Protein AF-A0AAF0GDF3-F1 (afdb_monomer_lite)

Organism: Aeromonas caviae (NCBI:txid648)

Sequence (93 aa):
MKFLTVAVLATTLSGCSVYMATQQPDKKDLSLLQMGTPRSTLLGELGYPQAQTEHDGKKWDIWRFKQGYSGGAKVGRAAGHAAMDVMTLGVQI

Foldseek 3Di:
DVVVVVVVVLQVVLVPQLVVLQPWDAAFDPVLVDPPRDPVVVCVGQNAAPDWDADPNDIDGHGDDDGTYHNVRSVVSSVVSNVVCVVVVSHGD

pLDDT: mean 78.76, std 11.11, range [45.66, 89.81]

Structure (mmCIF, N/CA/C/O backbone):
data_AF-A0AAF0GDF3-F1
#
_entry.id   AF-A0AAF0GDF3-F1
#
loop_
_atom_site.group_PDB
_atom_site.id
_atom_site.type_symbol
_atom_site.label_atom_id
_atom_site.label_alt_id
_atom_site.label_comp_id
_atom_site.label_asym_id
_atom_site.label_entity_id
_atom_site.label_seq_id
_atom_site.pdbx_PDB_ins_code
_atom_site.Cartn_x
_atom_site.Cartn_y
_atom_site.Cartn_z
_atom_site.occupancy
_atom_site.B_iso_or_equiv
_atom_site.auth_seq_id
_atom_site.auth_comp_id
_atom_site.auth_asym_id
_atom_site.auth_atom_id
_atom_site.pdbx_PDB_model_num
ATOM 1 N N . MET A 1 1 ? 35.605 12.715 -19.247 1.00 50.72 1 MET A N 1
ATOM 2 C CA . MET A 1 1 ? 35.258 12.541 -17.814 1.00 50.72 1 MET A CA 1
ATOM 3 C C . MET A 1 1 ? 33.935 13.210 -17.440 1.00 50.72 1 MET A C 1
ATOM 5 O O . MET A 1 1 ? 33.085 12.499 -16.941 1.00 50.72 1 MET A O 1
ATOM 9 N N . LYS A 1 2 ? 33.694 14.495 -17.754 1.00 53.78 2 LYS A N 1
ATOM 10 C CA . LYS A 1 2 ? 32.420 15.198 -17.452 1.00 53.78 2 LYS A CA 1
ATOM 11 C C . LYS A 1 2 ? 31.144 14.559 -18.045 1.00 53.78 2 LYS A C 1
ATOM 13 O O . LYS A 1 2 ? 30.128 14.520 -17.369 1.00 53.78 2 LYS A O 1
ATOM 18 N N . PHE A 1 3 ? 31.201 14.012 -19.263 1.00 57.16 3 PHE A N 1
ATOM 19 C CA . PHE A 1 3 ? 30.043 13.360 -19.902 1.00 57.16 3 PHE A CA 1
ATOM 20 C C . PHE A 1 3 ? 29.664 12.005 -19.278 1.00 57.16 3 PHE A C 1
ATOM 22 O O . PHE A 1 3 ? 28.490 11.652 -19.244 1.00 57.16 3 PHE A O 1
ATOM 29 N N . LEU A 1 4 ? 30.639 11.272 -18.726 1.00 59.09 4 LEU A N 1
ATOM 30 C CA . LEU A 1 4 ? 30.395 9.982 -18.073 1.00 59.09 4 LEU A CA 1
ATOM 31 C C . LEU A 1 4 ? 29.664 10.173 -16.733 1.00 59.09 4 LEU A C 1
ATOM 33 O O . LEU A 1 4 ? 28.789 9.391 -16.383 1.00 59.09 4 LEU A O 1
ATOM 37 N N . THR A 1 5 ? 29.977 11.253 -16.011 1.00 60.34 5 THR A N 1
ATOM 38 C CA . THR A 1 5 ? 29.331 11.599 -14.737 1.00 60.34 5 THR A CA 1
ATOM 39 C C . THR A 1 5 ? 27.858 11.980 -14.914 1.00 60.34 5 THR A C 1
ATOM 41 O O . THR A 1 5 ? 27.033 11.624 -14.079 1.00 60.34 5 THR A O 1
ATOM 44 N N . VAL A 1 6 ? 27.511 12.656 -16.018 1.00 60.78 6 VAL A N 1
ATOM 45 C CA . VAL A 1 6 ? 26.120 13.021 -16.353 1.00 60.78 6 VAL A CA 1
ATOM 46 C C . VAL A 1 6 ? 25.297 11.786 -16.734 1.00 60.78 6 VAL A C 1
ATOM 48 O O . VAL A 1 6 ? 24.160 11.651 -16.288 1.00 60.78 6 VAL A O 1
ATOM 51 N N . ALA A 1 7 ? 25.881 10.851 -17.490 1.00 60.38 7 ALA A N 1
ATOM 52 C CA . ALA A 1 7 ? 25.208 9.611 -17.879 1.00 60.38 7 ALA A CA 1
ATOM 53 C C . ALA A 1 7 ? 24.904 8.699 -16.675 1.00 60.38 7 ALA A C 1
ATOM 55 O O . ALA A 1 7 ? 23.805 8.158 -16.569 1.00 60.38 7 ALA A O 1
ATOM 56 N N . VAL A 1 8 ? 25.836 8.576 -15.723 1.00 61.84 8 VAL A N 1
ATOM 57 C CA . VAL A 1 8 ? 25.619 7.783 -14.498 1.00 61.84 8 VAL A CA 1
ATOM 58 C C . VAL A 1 8 ? 24.516 8.397 -13.626 1.00 61.84 8 VAL A C 1
ATOM 60 O O . VAL A 1 8 ? 23.646 7.673 -13.143 1.00 61.84 8 VAL A O 1
ATOM 63 N N . LEU A 1 9 ? 24.474 9.727 -13.492 1.00 59.78 9 LEU A N 1
ATOM 64 C CA . LEU A 1 9 ? 23.438 10.412 -12.713 1.00 59.78 9 LEU A CA 1
ATOM 65 C C . LEU A 1 9 ? 22.032 10.241 -13.325 1.00 59.78 9 LEU A C 1
ATOM 67 O O . LEU A 1 9 ? 21.069 10.017 -12.592 1.00 59.78 9 LEU A O 1
ATOM 71 N N . ALA A 1 10 ? 21.917 10.249 -14.658 1.00 59.00 10 ALA A N 1
ATOM 72 C CA . ALA A 1 10 ? 20.652 10.008 -15.360 1.00 59.00 10 ALA A CA 1
ATOM 73 C C . ALA A 1 10 ? 20.102 8.587 -15.116 1.00 59.00 10 ALA A C 1
ATOM 75 O O . ALA A 1 10 ? 18.913 8.415 -14.849 1.00 59.00 10 ALA A O 1
ATOM 76 N N . THR A 1 11 ? 20.967 7.565 -15.093 1.00 62.03 11 THR A N 1
ATOM 77 C CA . THR A 1 11 ? 20.531 6.179 -14.827 1.00 62.03 11 THR A CA 1
ATOM 78 C C . THR A 1 11 ? 20.045 5.960 -13.392 1.00 62.03 11 THR A C 1
ATOM 80 O O . THR A 1 11 ? 19.117 5.187 -13.172 1.00 62.03 11 THR A O 1
ATOM 83 N N . THR A 1 12 ? 20.587 6.675 -12.402 1.00 62.06 12 THR A N 1
ATOM 84 C CA . THR A 1 12 ? 20.109 6.550 -11.011 1.00 62.06 12 THR A CA 1
ATOM 85 C C . THR A 1 12 ? 18.717 7.138 -10.790 1.00 62.06 12 THR A C 1
ATOM 87 O O . THR A 1 12 ? 18.000 6.688 -9.900 1.00 62.06 12 THR A O 1
ATOM 90 N N . LEU A 1 13 ? 18.304 8.097 -11.624 1.00 57.91 13 LEU A N 1
ATOM 91 C CA . LEU A 1 13 ? 16.956 8.657 -11.585 1.00 57.91 13 LEU A CA 1
ATOM 92 C C . LEU A 1 13 ? 15.951 7.673 -12.209 1.00 57.91 13 LEU A C 1
ATOM 94 O O . LEU A 1 13 ? 14.917 7.415 -11.591 1.00 57.91 13 LEU A O 1
ATOM 98 N N . SER A 1 14 ? 16.307 7.014 -13.329 1.00 64.31 14 SER A N 1
ATOM 99 C CA . SER A 1 14 ? 15.461 6.020 -14.032 1.00 64.31 14 SER A CA 1
ATOM 100 C C . SER A 1 14 ? 14.863 4.939 -13.105 1.00 64.31 14 SER A C 1
ATOM 102 O O . SER A 1 14 ? 13.668 4.649 -13.135 1.00 64.31 14 SER A O 1
ATOM 104 N N . GLY A 1 15 ? 15.650 4.427 -12.154 1.00 64.44 15 GLY A N 1
ATOM 105 C CA . GLY A 1 15 ? 15.190 3.416 -11.195 1.00 64.44 15 GLY A CA 1
ATOM 106 C C . GLY A 1 15 ? 14.234 3.928 -10.108 1.00 64.44 15 GLY A C 1
ATOM 107 O O . GLY A 1 15 ? 13.475 3.137 -9.547 1.00 64.44 15 GLY A O 1
ATOM 108 N N . CYS A 1 16 ? 14.228 5.228 -9.801 1.00 72.50 16 CYS A N 1
ATOM 109 C CA . CYS A 1 16 ? 13.462 5.774 -8.677 1.00 72.50 16 CYS A CA 1
ATOM 110 C C . CYS A 1 16 ? 11.949 5.780 -8.924 1.00 72.50 16 CYS A C 1
ATOM 112 O O . CYS A 1 16 ? 11.200 5.424 -8.017 1.00 72.50 16 CYS A O 1
ATOM 114 N N . SER A 1 17 ? 11.471 6.140 -10.120 1.00 72.31 17 SER A N 1
ATOM 115 C CA . SER A 1 17 ? 10.026 6.173 -10.416 1.00 72.31 17 SER A CA 1
ATOM 116 C C . SER A 1 17 ? 9.421 4.766 -10.460 1.00 72.31 17 SER A C 1
ATOM 118 O O . SER A 1 17 ? 8.374 4.518 -9.858 1.00 72.31 17 SER A O 1
ATOM 120 N N . VAL A 1 18 ? 10.132 3.813 -11.070 1.00 73.88 18 VAL A N 1
ATOM 121 C CA . VAL A 1 18 ? 9.767 2.390 -11.108 1.00 73.88 18 VAL A CA 1
ATOM 122 C C . VAL A 1 18 ? 9.719 1.813 -9.692 1.00 73.88 18 VAL A C 1
ATOM 124 O O . VAL A 1 18 ? 8.747 1.156 -9.317 1.00 73.88 18 VAL A O 1
ATOM 127 N N . TYR A 1 19 ? 10.727 2.110 -8.870 1.00 79.94 19 TYR A N 1
ATOM 128 C CA . TYR A 1 19 ? 10.780 1.686 -7.471 1.00 79.94 19 TYR A CA 1
ATOM 129 C C . TYR A 1 19 ? 9.666 2.313 -6.617 1.00 79.94 19 TYR A C 1
ATOM 131 O O . TYR A 1 19 ? 9.039 1.632 -5.807 1.00 79.94 19 TYR A O 1
ATOM 139 N N . MET A 1 20 ? 9.351 3.593 -6.818 1.00 82.06 20 MET A N 1
ATOM 140 C CA . MET A 1 20 ? 8.230 4.246 -6.133 1.00 82.06 20 MET A CA 1
ATOM 141 C C . MET A 1 20 ? 6.879 3.654 -6.556 1.00 82.06 20 MET A C 1
ATOM 143 O O . MET A 1 20 ? 5.994 3.497 -5.715 1.00 82.06 20 MET A O 1
ATOM 147 N N . ALA A 1 21 ? 6.713 3.281 -7.830 1.00 78.69 21 ALA A N 1
ATOM 148 C CA . ALA A 1 21 ? 5.481 2.679 -8.336 1.00 78.69 21 ALA A CA 1
ATOM 149 C C . ALA A 1 21 ? 5.202 1.293 -7.730 1.00 78.69 21 ALA A C 1
ATOM 151 O O . ALA A 1 21 ? 4.042 0.957 -7.464 1.00 78.69 21 ALA A O 1
ATOM 152 N N . THR A 1 22 ? 6.245 0.497 -7.473 1.00 79.06 22 THR A N 1
ATOM 153 C CA . THR A 1 22 ? 6.116 -0.829 -6.845 1.00 79.06 22 THR A CA 1
ATOM 154 C C . THR A 1 22 ? 5.916 -0.743 -5.332 1.00 79.06 22 THR A C 1
ATOM 156 O O . THR A 1 22 ? 5.122 -1.509 -4.785 1.00 79.06 22 THR A O 1
ATOM 159 N N . GLN A 1 23 ? 6.548 0.226 -4.665 1.00 81.88 23 GLN A N 1
ATOM 160 C CA . GLN A 1 23 ? 6.425 0.450 -3.218 1.00 81.88 23 GLN A CA 1
ATOM 161 C C . GLN A 1 23 ? 5.145 1.170 -2.775 1.00 81.88 23 GLN A C 1
ATOM 163 O O . GLN A 1 23 ? 4.942 1.401 -1.582 1.00 81.88 23 GLN A O 1
ATOM 168 N N . GLN A 1 24 ? 4.258 1.539 -3.700 1.00 81.75 24 GLN A N 1
ATOM 169 C CA . GLN A 1 24 ? 2.986 2.147 -3.320 1.00 81.75 24 GLN A CA 1
ATOM 170 C C . GLN A 1 24 ? 2.180 1.227 -2.388 1.00 81.75 24 GLN A C 1
ATOM 172 O O . GLN A 1 24 ? 2.268 0.007 -2.507 1.00 81.75 24 GLN A O 1
ATOM 177 N N . PRO A 1 25 ? 1.357 1.778 -1.478 1.00 83.38 25 PRO A N 1
ATOM 178 C CA . PRO A 1 25 ? 0.496 0.968 -0.624 1.00 83.38 25 PRO A CA 1
ATOM 179 C C . PRO A 1 25 ? -0.396 0.037 -1.451 1.00 83.38 25 PRO A C 1
ATOM 181 O O . PRO A 1 25 ? -0.782 0.372 -2.578 1.00 83.38 25 PRO A O 1
ATOM 184 N N . ASP A 1 26 ? -0.721 -1.133 -0.907 1.00 83.88 26 ASP A N 1
ATOM 185 C CA . ASP A 1 26 ? -1.696 -2.040 -1.512 1.00 83.88 26 ASP A CA 1
ATOM 186 C C . ASP A 1 26 ? -3.122 -1.512 -1.374 1.00 83.88 26 ASP A C 1
ATOM 188 O O . ASP A 1 26 ? -3.481 -0.837 -0.403 1.00 83.88 26 ASP A O 1
ATOM 192 N N . LYS A 1 27 ? -3.944 -1.811 -2.379 1.00 86.50 2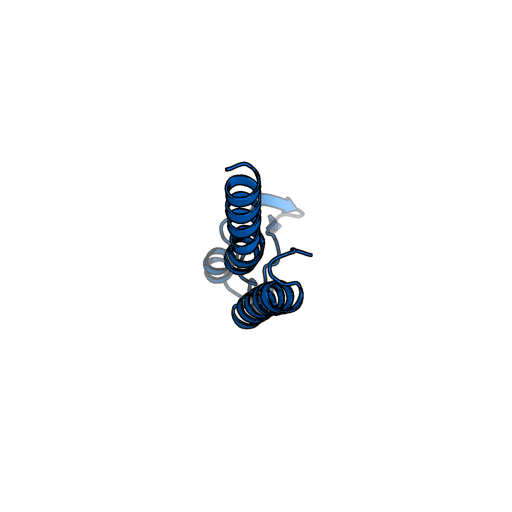7 LYS A N 1
ATOM 193 C CA . LYS A 1 27 ? -5.375 -1.512 -2.350 1.00 86.50 27 LYS A CA 1
ATOM 194 C C . LYS A 1 27 ? -6.039 -2.340 -1.251 1.00 86.50 27 LYS A C 1
ATOM 196 O O . LYS A 1 27 ? -5.981 -3.565 -1.296 1.00 86.50 27 LYS A O 1
ATOM 201 N N . LYS A 1 28 ? -6.692 -1.668 -0.302 1.00 87.25 28 LYS A N 1
ATOM 202 C CA . LYS A 1 28 ? -7.472 -2.320 0.755 1.00 87.25 28 LYS A CA 1
ATOM 203 C C . LYS A 1 28 ? -8.841 -2.743 0.233 1.00 87.25 28 LYS A C 1
ATOM 205 O O . LYS A 1 28 ? -9.423 -2.052 -0.615 1.00 87.25 28 LYS A O 1
ATOM 210 N N . ASP A 1 29 ? -9.348 -3.858 0.752 1.00 84.94 29 ASP A N 1
ATOM 211 C CA . ASP A 1 29 ? -10.679 -4.351 0.415 1.00 84.94 29 ASP A CA 1
ATOM 212 C C . ASP A 1 29 ? -11.757 -3.626 1.233 1.00 84.94 29 ASP A C 1
ATOM 214 O O . ASP A 1 29 ? -11.947 -3.860 2.425 1.00 84.94 29 ASP A O 1
ATOM 218 N N . LEU A 1 30 ? -12.466 -2.710 0.571 1.00 86.31 30 LEU A N 1
ATOM 219 C CA . LEU A 1 30 ? -13.558 -1.943 1.172 1.00 86.31 30 LEU A CA 1
ATOM 220 C C . LEU A 1 30 ? -14.885 -2.702 1.160 1.00 86.31 30 LEU A C 1
ATOM 222 O O . LEU A 1 30 ? -15.820 -2.275 1.833 1.00 86.31 30 LEU A O 1
ATOM 226 N N . SER A 1 31 ? -14.984 -3.814 0.423 1.00 85.62 31 SER A N 1
ATOM 227 C CA . SER A 1 31 ? -16.203 -4.627 0.397 1.00 85.62 31 SER A CA 1
ATOM 228 C C . SER A 1 31 ? -16.502 -5.247 1.762 1.00 85.62 31 SER A C 1
ATOM 230 O O . SER A 1 31 ? -17.637 -5.601 2.047 1.00 85.62 31 SER A O 1
ATOM 232 N N . LEU A 1 32 ? -15.515 -5.304 2.652 1.00 86.44 32 LEU A N 1
ATOM 233 C CA . LEU A 1 32 ? -15.678 -5.796 4.013 1.00 86.44 32 LEU A CA 1
ATOM 234 C C . LEU A 1 32 ? -16.421 -4.810 4.920 1.00 86.44 32 LEU A C 1
ATOM 236 O O . LEU A 1 32 ? -16.941 -5.220 5.954 1.00 86.44 32 LEU A O 1
ATOM 240 N N . LEU A 1 33 ? -16.537 -3.533 4.538 1.00 85.88 33 LEU A N 1
ATOM 241 C CA . LEU A 1 33 ? -17.308 -2.514 5.260 1.00 85.88 33 LEU A CA 1
ATOM 242 C C . LEU A 1 33 ? -18.817 -2.661 4.995 1.00 85.88 33 LEU A C 1
ATOM 244 O O . LEU A 1 33 ? -19.484 -1.739 4.532 1.00 85.88 33 LEU A O 1
ATOM 248 N N . GLN A 1 34 ? -19.352 -3.844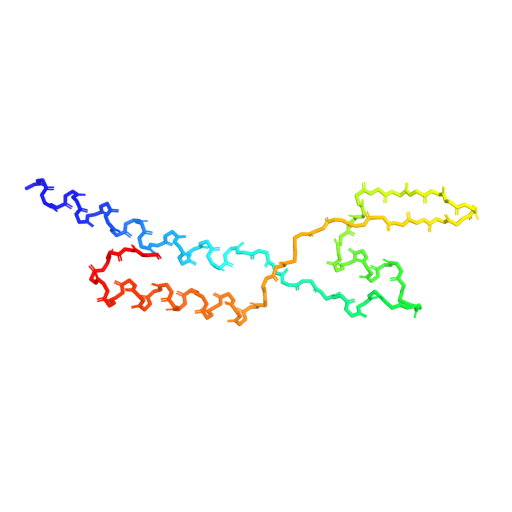 5.281 1.00 87.50 34 GLN A N 1
ATOM 249 C CA . GLN A 1 34 ? -20.766 -4.182 5.170 1.00 87.50 34 GLN A CA 1
ATOM 250 C C . GLN A 1 34 ? -21.343 -4.545 6.539 1.00 87.50 34 GLN A C 1
ATOM 252 O O . GLN A 1 34 ? -20.634 -4.970 7.456 1.00 87.50 34 GLN A O 1
ATOM 257 N N . MET A 1 35 ? -22.657 -4.370 6.681 1.00 84.00 35 MET A N 1
ATOM 258 C CA . MET A 1 35 ? -23.363 -4.767 7.896 1.00 84.00 35 MET A CA 1
ATOM 259 C C . MET A 1 35 ? -23.210 -6.277 8.115 1.00 84.00 35 MET A C 1
ATOM 261 O O . MET A 1 35 ? -23.496 -7.067 7.221 1.00 84.00 35 MET A O 1
ATOM 265 N N . GLY A 1 36 ? -22.764 -6.667 9.310 1.00 86.94 36 GLY A N 1
ATOM 266 C CA . GLY A 1 36 ? -22.550 -8.069 9.682 1.00 86.94 36 GLY A CA 1
ATOM 267 C C . GLY A 1 36 ? -21.098 -8.548 9.601 1.00 86.94 36 GLY A C 1
ATOM 268 O O . GLY A 1 36 ? -20.796 -9.600 10.161 1.00 86.94 36 GLY A O 1
ATOM 269 N N . THR A 1 37 ? -20.179 -7.787 8.996 1.00 88.62 37 THR A N 1
ATOM 270 C CA . THR A 1 37 ? -18.755 -8.152 9.014 1.00 88.62 37 THR A CA 1
ATOM 271 C C . THR A 1 37 ? -18.200 -8.062 10.440 1.00 88.62 37 THR A C 1
ATOM 273 O O . THR A 1 37 ? -18.324 -7.014 11.085 1.00 88.62 37 THR A O 1
ATOM 276 N N . PRO A 1 38 ? -17.562 -9.125 10.962 1.00 89.25 38 PRO A N 1
ATOM 277 C CA . PRO A 1 38 ? -16.993 -9.094 12.297 1.00 89.25 38 PRO A CA 1
ATOM 278 C C . PRO A 1 38 ? -15.805 -8.129 12.367 1.00 89.25 38 PRO A C 1
ATOM 280 O O . PRO A 1 38 ? -14.971 -8.042 11.463 1.00 89.25 38 PRO A O 1
ATOM 283 N N . ARG A 1 39 ? -15.693 -7.431 13.501 1.00 87.50 39 ARG A N 1
ATOM 284 C CA . ARG A 1 39 ? -14.633 -6.447 13.770 1.00 87.50 39 ARG A CA 1
ATOM 285 C C . ARG A 1 39 ? -13.222 -7.017 13.581 1.00 87.50 39 ARG A C 1
ATOM 287 O O . ARG A 1 39 ? -12.344 -6.305 13.111 1.00 87.50 39 ARG A O 1
ATOM 294 N N . SER A 1 40 ? -12.999 -8.287 13.919 1.00 89.31 40 SER A N 1
ATOM 295 C CA . SER A 1 40 ? -11.708 -8.966 13.740 1.00 89.31 40 SER A CA 1
ATOM 296 C C . SER A 1 40 ? -11.256 -9.005 12.278 1.00 89.31 40 SER A C 1
ATOM 298 O O . SER A 1 40 ? -10.081 -8.774 12.005 1.00 89.31 40 SER A O 1
ATOM 300 N N . THR A 1 41 ? -12.176 -9.225 11.336 1.00 88.25 41 THR A N 1
ATOM 301 C CA . THR A 1 41 ? -11.882 -9.209 9.896 1.00 88.25 41 THR A CA 1
ATOM 302 C C . THR A 1 41 ? -11.514 -7.804 9.423 1.00 88.25 41 THR A C 1
ATOM 304 O O . THR A 1 41 ? -10.539 -7.637 8.696 1.00 88.25 41 THR A O 1
ATOM 307 N N . LEU A 1 42 ? -12.226 -6.778 9.902 1.00 88.88 42 LEU A N 1
ATOM 308 C CA . LEU A 1 42 ? -11.891 -5.381 9.599 1.00 88.88 42 LEU A CA 1
ATOM 309 C C . LEU A 1 42 ? -10.516 -4.984 10.145 1.00 88.88 42 LEU A C 1
ATOM 311 O O . LEU A 1 42 ? -9.769 -4.291 9.462 1.00 88.88 42 LEU A O 1
ATOM 315 N N . LEU A 1 43 ? -10.155 -5.450 11.344 1.00 89.38 43 LEU A N 1
ATOM 316 C CA . LEU A 1 43 ? -8.830 -5.221 11.926 1.00 89.38 43 LEU A CA 1
ATOM 317 C C . LEU A 1 43 ? -7.717 -5.933 11.149 1.00 89.38 43 LEU A C 1
ATOM 319 O O . LEU A 1 43 ? -6.629 -5.379 11.024 1.00 89.38 43 LEU A O 1
ATOM 323 N N . GLY A 1 44 ? -7.980 -7.131 10.618 1.00 87.56 44 GLY A N 1
ATOM 324 C CA . GLY A 1 44 ? -7.023 -7.854 9.778 1.00 87.56 44 GLY A CA 1
ATOM 325 C C . GLY A 1 44 ? -6.690 -7.097 8.493 1.00 87.56 44 GLY A C 1
ATOM 326 O O . GLY A 1 44 ? -5.525 -6.993 8.115 1.00 87.56 44 GLY A O 1
ATOM 327 N N . GLU A 1 45 ? -7.700 -6.503 7.861 1.00 87.50 45 GLU A N 1
ATOM 328 C CA . GLU A 1 45 ? -7.537 -5.856 6.559 1.00 87.50 45 GLU A CA 1
ATOM 329 C C . GLU A 1 45 ? -7.159 -4.379 6.658 1.00 87.50 45 GLU A C 1
ATOM 331 O O . GLU A 1 45 ? -6.237 -3.917 5.981 1.00 87.50 45 GLU A O 1
ATOM 336 N N . LEU A 1 46 ? -7.821 -3.616 7.527 1.00 87.50 46 LEU A N 1
ATOM 337 C CA . LEU A 1 46 ? -7.606 -2.173 7.675 1.00 87.50 46 LEU A CA 1
ATOM 338 C C . LEU A 1 46 ? -6.585 -1.824 8.764 1.00 87.50 46 LEU A C 1
ATOM 340 O O . LEU A 1 46 ? -6.083 -0.700 8.784 1.00 87.50 46 LEU A O 1
ATOM 344 N N . GLY A 1 47 ? -6.246 -2.772 9.638 1.00 86.44 47 GLY A N 1
ATOM 345 C CA . GLY A 1 47 ? -5.415 -2.532 10.812 1.00 86.44 47 GLY A CA 1
ATOM 346 C C . GLY A 1 47 ? -6.193 -1.917 11.976 1.00 86.44 47 GLY A C 1
ATOM 347 O O . GLY A 1 47 ? -7.427 -1.843 11.983 1.00 86.44 47 GLY A O 1
ATOM 348 N N . TYR A 1 48 ? -5.452 -1.465 12.988 1.00 88.00 48 TYR A N 1
ATOM 349 C CA . TYR A 1 48 ? -6.043 -0.815 14.154 1.00 88.00 48 TYR A CA 1
ATOM 350 C C . TYR A 1 48 ? -6.672 0.540 13.786 1.00 88.00 48 TYR A C 1
ATOM 352 O O . TYR A 1 48 ? -6.079 1.303 13.017 1.00 88.00 48 TYR A O 1
ATOM 360 N N . PRO A 1 49 ? -7.863 0.859 14.328 1.00 89.50 49 PRO A N 1
ATOM 361 C CA . PRO A 1 49 ? -8.504 2.145 14.097 1.00 89.50 49 PRO A CA 1
ATOM 362 C C . PRO A 1 49 ? -7.657 3.275 14.684 1.00 89.50 49 PRO A C 1
ATOM 364 O O . PRO A 1 49 ? -7.010 3.117 15.718 1.00 89.50 49 PRO A O 1
ATOM 367 N N . GLN A 1 50 ? -7.693 4.434 14.030 1.00 89.81 50 GLN A N 1
ATOM 368 C CA . GLN A 1 50 ? -6.992 5.629 14.491 1.00 89.81 50 GLN A CA 1
ATOM 369 C C . GLN A 1 50 ? -7.637 6.192 15.763 1.00 89.81 50 GLN A C 1
ATOM 371 O O . GLN A 1 50 ? -6.944 6.720 16.628 1.00 89.81 50 GLN A O 1
ATOM 376 N N . ALA A 1 51 ? -8.961 6.103 15.866 1.00 87.50 51 ALA A N 1
ATOM 377 C CA . ALA A 1 51 ? -9.700 6.541 17.038 1.00 87.50 51 ALA A CA 1
ATOM 378 C C . ALA A 1 51 ? -10.895 5.625 17.284 1.00 87.50 51 ALA A C 1
ATOM 380 O O . ALA A 1 51 ? -11.479 5.078 16.349 1.00 87.50 51 ALA A O 1
ATOM 381 N N . GLN A 1 52 ? -11.261 5.486 18.552 1.00 87.81 52 GLN A N 1
ATOM 382 C CA . GLN A 1 52 ? -12.507 4.864 18.971 1.00 87.81 52 GLN A CA 1
ATOM 383 C C . GLN A 1 52 ? -13.317 5.935 19.679 1.00 87.81 52 GLN A C 1
ATOM 385 O O . GLN A 1 52 ? -12.807 6.595 20.585 1.00 87.81 52 GLN A O 1
ATOM 390 N N . THR A 1 53 ? -14.546 6.147 19.239 1.00 87.94 53 THR A N 1
ATOM 391 C CA . THR A 1 53 ? -15.452 7.130 19.826 1.00 87.94 53 THR A CA 1
ATOM 392 C C . THR A 1 53 ? -16.725 6.438 20.272 1.00 87.94 53 THR A C 1
ATOM 394 O O . THR A 1 53 ? -17.120 5.408 19.730 1.00 87.94 53 THR A O 1
ATOM 397 N N . GLU A 1 54 ? -17.370 6.982 21.293 1.00 89.19 54 GLU A N 1
ATOM 398 C CA . GLU A 1 54 ? -18.676 6.514 21.735 1.00 89.19 54 GLU A CA 1
ATOM 399 C C . GLU A 1 54 ? -19.684 7.629 21.481 1.00 89.19 54 GLU A C 1
ATOM 401 O O . GLU A 1 54 ? -19.482 8.764 21.910 1.00 89.19 54 GLU A O 1
ATOM 406 N N . HIS A 1 55 ? -20.732 7.322 20.723 1.00 84.12 55 HIS A N 1
ATOM 407 C CA . HIS A 1 55 ? -21.802 8.257 20.396 1.00 84.12 55 HIS A CA 1
ATOM 408 C C . HIS A 1 55 ? -23.136 7.542 20.586 1.00 84.12 55 HIS A C 1
ATOM 410 O O . HIS A 1 55 ? -23.328 6.449 20.048 1.00 84.12 55 HIS A O 1
ATOM 416 N N . ASP A 1 56 ? -24.044 8.135 21.362 1.00 81.19 56 ASP A N 1
ATOM 417 C CA . ASP A 1 56 ? -25.351 7.556 21.716 1.00 81.19 56 ASP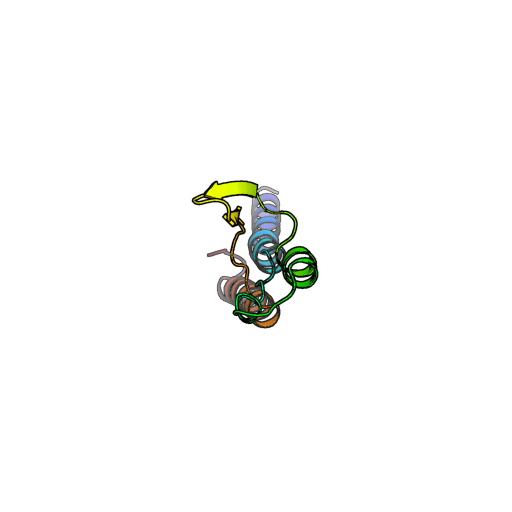 A CA 1
ATOM 418 C C . ASP A 1 56 ? -25.273 6.125 22.284 1.00 81.19 56 ASP A C 1
ATOM 420 O O . ASP A 1 56 ? -26.050 5.243 21.913 1.00 81.19 56 ASP A O 1
ATOM 424 N N . GLY A 1 57 ? -24.280 5.859 23.141 1.00 86.00 57 GLY A N 1
ATOM 425 C CA . GLY A 1 57 ? -24.050 4.535 23.739 1.00 86.00 57 GLY A CA 1
ATOM 426 C C . GLY A 1 57 ? -23.598 3.457 22.745 1.00 86.00 57 GLY A C 1
ATOM 427 O O . GLY A 1 57 ? -23.517 2.278 23.093 1.00 86.00 57 GLY A O 1
ATOM 428 N N . LYS A 1 58 ? -23.304 3.834 21.494 1.00 84.88 58 LYS A N 1
ATOM 429 C CA . LYS A 1 58 ? -22.735 2.955 20.470 1.00 84.88 58 LYS A CA 1
ATOM 430 C C . LYS A 1 58 ? -21.258 3.267 20.294 1.00 84.88 58 LYS A C 1
ATOM 432 O O . LYS A 1 58 ? -20.860 4.426 20.192 1.00 84.88 58 LYS A O 1
ATOM 437 N N . LYS A 1 59 ? -20.448 2.214 20.220 1.00 87.56 59 LYS A N 1
ATOM 438 C CA . LYS A 1 59 ? -19.012 2.316 19.947 1.00 87.56 59 LYS A CA 1
ATOM 439 C C . LYS A 1 59 ? -18.777 2.415 18.444 1.00 87.56 59 LYS A C 1
ATOM 441 O O . LYS A 1 59 ? -19.259 1.575 17.686 1.00 87.56 59 LYS A O 1
ATOM 446 N N . TRP A 1 60 ? -18.008 3.413 18.045 1.00 87.62 60 TRP A N 1
ATOM 447 C CA . TRP A 1 60 ? -17.594 3.686 16.679 1.00 87.62 60 TRP A CA 1
ATOM 448 C C . TRP A 1 60 ? -16.080 3.572 16.579 1.00 87.62 60 TRP A C 1
ATOM 450 O O . TRP A 1 60 ? -15.341 4.113 17.398 1.00 87.62 60 TRP A O 1
ATOM 460 N N . ASP A 1 61 ? -15.622 2.892 15.540 1.00 88.56 61 ASP A N 1
ATOM 461 C CA . ASP A 1 61 ? -14.212 2.818 15.191 1.00 88.56 61 ASP A CA 1
ATOM 462 C C . ASP A 1 61 ? -13.970 3.690 13.954 1.00 88.56 61 ASP A C 1
ATOM 464 O O . ASP A 1 61 ? -14.661 3.567 12.941 1.00 88.56 61 ASP A O 1
ATOM 468 N N . ILE A 1 62 ? -12.979 4.57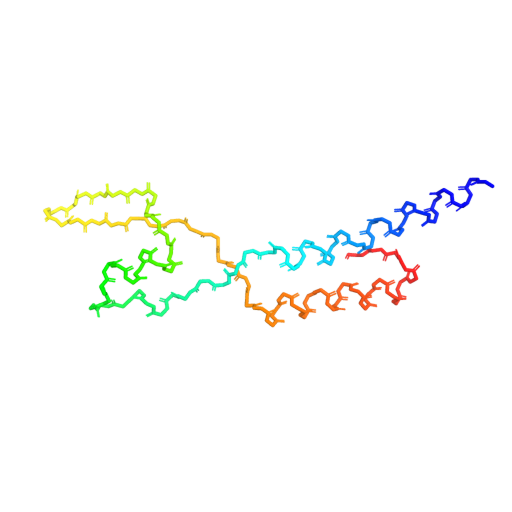4 14.028 1.00 89.19 62 ILE A N 1
ATOM 469 C CA . ILE A 1 62 ? -12.598 5.479 12.945 1.00 89.19 62 ILE A CA 1
ATOM 470 C C . ILE A 1 62 ? -11.268 5.001 12.369 1.00 89.19 62 ILE A C 1
ATOM 472 O O . ILE A 1 62 ? -10.226 5.086 13.023 1.00 89.19 62 ILE A O 1
ATOM 476 N N . TRP A 1 63 ? -11.287 4.540 11.120 1.00 88.94 63 TRP A N 1
ATOM 477 C CA . TRP A 1 63 ? -10.085 4.161 10.377 1.00 88.94 63 TRP A CA 1
ATOM 478 C C . TRP A 1 63 ? -9.647 5.269 9.422 1.00 88.94 63 TRP A C 1
ATOM 480 O O . TRP A 1 63 ? -10.463 5.889 8.742 1.00 88.94 63 TRP A O 1
ATOM 490 N N . ARG A 1 64 ? -8.332 5.478 9.325 1.00 86.12 64 ARG A N 1
ATOM 491 C CA . ARG A 1 64 ? -7.708 6.323 8.303 1.00 86.12 64 ARG A CA 1
ATOM 492 C C . ARG A 1 64 ? -6.581 5.539 7.654 1.00 86.12 64 ARG A C 1
ATOM 494 O O . ARG A 1 64 ? -5.624 5.156 8.315 1.00 86.12 64 ARG A O 1
ATOM 501 N N . PHE A 1 65 ? -6.675 5.339 6.350 1.00 84.56 65 PHE A N 1
ATOM 502 C CA . PHE A 1 65 ? -5.652 4.661 5.564 1.00 84.56 65 PHE A CA 1
ATOM 503 C C . PHE A 1 65 ? -5.549 5.309 4.183 1.00 84.56 65 PHE A C 1
ATOM 505 O O . PHE A 1 65 ? -6.483 5.958 3.711 1.00 84.56 65 PHE A O 1
ATOM 512 N N . LYS A 1 66 ? -4.391 5.158 3.532 1.00 83.50 66 LYS A N 1
ATOM 513 C CA . LYS A 1 66 ? -4.219 5.553 2.128 1.00 83.50 66 LYS A CA 1
ATOM 514 C C . LYS A 1 66 ? -4.740 4.425 1.250 1.00 83.50 66 LYS A C 1
ATOM 516 O O . LYS A 1 66 ? -4.259 3.301 1.375 1.00 83.50 66 LYS A O 1
ATOM 521 N N . GLN A 1 67 ? -5.687 4.724 0.362 1.00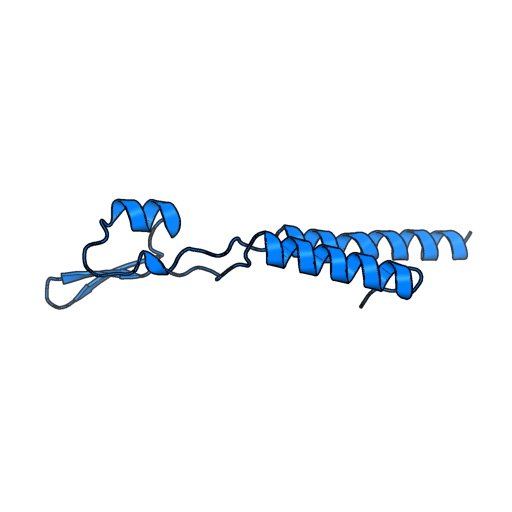 83.19 67 GLN A N 1
ATOM 522 C CA . GLN A 1 67 ? -6.166 3.725 -0.582 1.00 83.19 67 GLN A CA 1
ATOM 523 C C . GLN A 1 67 ? -5.098 3.489 -1.647 1.00 83.19 67 GLN A C 1
ATOM 525 O O . GLN A 1 67 ? -4.810 4.355 -2.473 1.00 83.19 67 GLN A O 1
ATOM 530 N N . GLY A 1 68 ? -4.459 2.330 -1.547 1.00 84.44 68 GLY A N 1
ATOM 531 C CA . GLY A 1 68 ? -3.381 1.928 -2.426 1.00 84.44 68 GLY A CA 1
ATOM 532 C C . GLY A 1 68 ? -3.848 1.448 -3.797 1.00 84.44 68 GLY A C 1
ATOM 533 O O . GLY A 1 68 ? -5.024 1.527 -4.158 1.00 84.44 68 GLY A O 1
ATOM 534 N N . TYR A 1 69 ? -2.908 0.900 -4.561 1.00 82.75 69 TYR A N 1
ATOM 535 C CA . TYR A 1 69 ? -3.166 0.322 -5.879 1.00 82.75 69 TYR A CA 1
ATOM 536 C C . TYR A 1 69 ? -3.168 -1.201 -5.832 1.00 82.75 69 TYR A C 1
ATOM 538 O O . TYR A 1 69 ? -2.481 -1.808 -5.014 1.00 82.75 69 TYR A O 1
ATOM 546 N N . SER A 1 70 ? -3.934 -1.827 -6.727 1.00 83.62 70 SER A N 1
ATOM 547 C CA . SER A 1 70 ? -3.844 -3.273 -6.920 1.00 83.62 70 SER A CA 1
ATOM 548 C C . SER A 1 70 ? -2.463 -3.641 -7.468 1.00 83.62 70 SER A C 1
ATOM 550 O O . SER A 1 70 ? -1.834 -2.834 -8.159 1.00 83.62 70 SER A O 1
ATOM 552 N N . GLY A 1 71 ? -2.009 -4.870 -7.209 1.00 79.19 71 GLY A N 1
ATOM 553 C CA . GLY A 1 71 ? -0.722 -5.361 -7.715 1.00 79.19 71 GLY A CA 1
ATOM 554 C C . GLY A 1 71 ? -0.573 -5.175 -9.229 1.00 79.19 71 GLY A C 1
ATOM 555 O O . GLY A 1 71 ? 0.431 -4.637 -9.686 1.00 79.19 71 GLY A O 1
ATOM 556 N N . GLY A 1 72 ? -1.620 -5.487 -10.001 1.00 80.12 72 GLY A N 1
ATOM 557 C CA . GLY A 1 72 ? -1.633 -5.268 -11.452 1.00 80.12 72 GLY A CA 1
ATOM 558 C C . GLY A 1 72 ? -1.467 -3.797 -11.853 1.00 80.12 72 GLY A C 1
ATOM 559 O O . GLY A 1 72 ? -0.708 -3.492 -12.768 1.00 80.12 72 GLY A O 1
ATOM 560 N N . ALA A 1 73 ? -2.099 -2.864 -11.134 1.00 81.38 73 ALA A N 1
ATOM 561 C CA . ALA A 1 73 ? -1.935 -1.434 -11.401 1.00 81.38 73 ALA A CA 1
ATOM 562 C C . ALA A 1 73 ? -0.526 -0.926 -11.039 1.00 81.38 73 ALA A C 1
ATOM 564 O O . ALA A 1 73 ? 0.002 -0.057 -11.731 1.00 81.38 73 ALA A O 1
ATOM 565 N N . LYS A 1 74 ? 0.102 -1.474 -9.988 1.00 84.62 74 LYS A N 1
ATOM 566 C CA . LYS A 1 74 ? 1.503 -1.173 -9.639 1.00 84.62 74 LYS A CA 1
ATOM 567 C C . LYS A 1 74 ? 2.460 -1.642 -10.732 1.00 84.62 74 LYS A C 1
ATOM 569 O O . LYS A 1 74 ? 3.293 -0.862 -11.182 1.00 84.62 74 LYS A O 1
ATOM 574 N N . VAL A 1 75 ? 2.294 -2.883 -11.196 1.00 83.81 75 VAL A N 1
ATOM 575 C CA . VAL A 1 75 ? 3.101 -3.460 -12.283 1.00 83.81 75 VAL A CA 1
ATOM 576 C C . VAL A 1 75 ? 2.902 -2.682 -13.580 1.00 83.81 75 VAL A C 1
ATOM 578 O O . VAL A 1 75 ? 3.882 -2.339 -14.230 1.00 83.81 75 VAL A O 1
ATOM 581 N N . GLY A 1 76 ? 1.662 -2.332 -13.929 1.00 84.38 76 GLY A N 1
ATOM 582 C CA . GLY A 1 76 ? 1.369 -1.530 -15.118 1.00 84.38 76 GLY A CA 1
ATOM 583 C C . GLY A 1 76 ? 2.041 -0.156 -15.088 1.00 84.38 76 GLY A C 1
ATOM 584 O O . GLY A 1 76 ? 2.638 0.250 -16.081 1.00 84.38 76 GLY A O 1
ATOM 585 N N . ARG A 1 77 ? 2.022 0.540 -13.942 1.00 82.06 77 ARG A N 1
ATOM 586 C CA . ARG A 1 77 ? 2.753 1.809 -13.790 1.00 82.06 77 ARG A CA 1
ATOM 587 C C . ARG A 1 77 ? 4.262 1.630 -13.866 1.00 82.06 77 ARG A C 1
ATOM 589 O O . ARG A 1 77 ? 4.915 2.403 -14.553 1.00 82.06 77 ARG A O 1
ATOM 596 N N . ALA A 1 78 ? 4.807 0.620 -13.194 1.00 83.62 78 ALA A N 1
ATOM 597 C CA . ALA A 1 78 ? 6.234 0.318 -13.244 1.00 83.62 78 ALA A CA 1
ATOM 598 C C . ALA A 1 78 ? 6.694 0.025 -14.683 1.00 83.62 78 ALA A C 1
ATOM 600 O O . ALA A 1 78 ? 7.696 0.573 -15.132 1.00 83.62 78 ALA A O 1
ATOM 601 N N . ALA A 1 79 ? 5.920 -0.771 -15.427 1.00 83.69 79 ALA A N 1
ATOM 602 C CA . ALA A 1 79 ? 6.169 -1.061 -16.834 1.00 83.69 79 ALA A CA 1
ATOM 603 C C . ALA A 1 79 ? 6.031 0.188 -17.717 1.00 83.69 79 ALA A C 1
ATOM 605 O O . ALA A 1 79 ? 6.847 0.387 -18.608 1.00 83.69 79 ALA A O 1
ATOM 606 N N . GLY A 1 80 ? 5.041 1.046 -17.453 1.00 83.50 80 GLY A N 1
ATOM 607 C CA . GLY A 1 80 ? 4.865 2.317 -18.154 1.00 83.50 80 GLY A CA 1
ATOM 608 C C . GLY A 1 80 ? 6.058 3.255 -17.971 1.00 83.50 80 GLY A C 1
ATOM 609 O O . GLY A 1 80 ? 6.608 3.724 -18.961 1.00 83.50 80 GLY A O 1
ATOM 610 N N . HIS A 1 81 ? 6.509 3.470 -16.731 1.00 80.56 81 HIS A N 1
ATOM 611 C CA . HIS A 1 81 ? 7.704 4.278 -16.458 1.00 80.56 81 HIS A CA 1
ATOM 612 C C . HIS A 1 81 ? 8.952 3.681 -17.120 1.00 80.56 81 HIS A C 1
ATOM 614 O O . HIS A 1 81 ? 9.674 4.397 -17.802 1.00 80.56 81 HIS A O 1
ATOM 620 N N . ALA A 1 82 ? 9.155 2.364 -17.023 1.00 76.81 82 ALA A N 1
ATOM 621 C CA . ALA A 1 82 ? 10.280 1.703 -17.683 1.00 76.81 82 ALA A CA 1
ATOM 622 C C . ALA A 1 82 ? 10.228 1.825 -19.219 1.00 76.81 82 ALA A C 1
ATOM 624 O O . ALA A 1 82 ? 11.255 2.036 -19.859 1.00 76.81 82 ALA A O 1
ATOM 625 N N . ALA A 1 83 ? 9.043 1.712 -19.826 1.00 83.12 83 ALA A N 1
ATOM 626 C CA . ALA A 1 83 ? 8.872 1.858 -21.269 1.00 83.12 83 ALA A CA 1
ATOM 627 C C . ALA A 1 83 ? 9.136 3.296 -21.732 1.00 83.12 83 ALA A C 1
ATOM 629 O O . ALA A 1 83 ? 9.822 3.494 -22.735 1.00 83.12 83 ALA A O 1
ATOM 630 N N . MET A 1 84 ? 8.633 4.289 -20.993 1.00 77.62 84 MET A N 1
ATOM 631 C CA . MET A 1 84 ? 8.889 5.699 -21.288 1.00 77.62 84 MET A CA 1
ATOM 632 C C . MET A 1 84 ? 10.374 6.027 -21.146 1.00 77.62 84 MET A C 1
ATOM 634 O O . MET A 1 84 ? 10.915 6.661 -22.044 1.00 77.62 84 MET A O 1
ATOM 638 N N . ASP A 1 85 ? 11.048 5.504 -20.119 1.00 74.00 85 ASP A N 1
ATOM 639 C CA . ASP A 1 85 ? 12.496 5.660 -19.949 1.00 74.00 85 ASP A CA 1
ATOM 640 C C . ASP A 1 85 ? 13.276 5.084 -21.141 1.00 74.00 85 ASP A C 1
ATOM 642 O O . ASP A 1 85 ? 14.250 5.682 -21.588 1.00 74.00 85 ASP A O 1
ATOM 646 N N . VAL A 1 86 ? 12.848 3.959 -21.725 1.00 76.44 86 VAL A N 1
ATOM 647 C CA . VAL A 1 86 ? 13.480 3.422 -22.947 1.00 76.44 86 VAL A CA 1
ATOM 648 C C . VAL A 1 86 ? 13.215 4.326 -24.155 1.00 76.44 86 VAL A C 1
ATOM 650 O O . VAL A 1 86 ? 14.136 4.609 -24.924 1.00 76.44 86 VAL A O 1
ATOM 653 N N . MET A 1 87 ? 11.978 4.798 -24.328 1.00 79.75 87 MET A N 1
ATOM 654 C CA . MET A 1 87 ? 11.597 5.655 -25.460 1.00 79.75 87 MET A CA 1
ATOM 655 C C . MET A 1 87 ? 12.304 7.012 -25.439 1.00 79.75 87 MET A C 1
ATOM 657 O O . MET A 1 87 ? 12.622 7.555 -26.496 1.00 79.75 87 MET A O 1
ATOM 661 N N . THR A 1 88 ? 12.582 7.556 -24.258 1.00 73.81 88 THR A N 1
ATOM 662 C CA . THR A 1 88 ? 13.254 8.848 -24.079 1.00 73.81 88 THR A CA 1
ATOM 663 C C . THR A 1 88 ? 14.774 8.727 -23.947 1.00 73.81 88 THR A C 1
ATOM 665 O O . THR A 1 88 ? 15.432 9.700 -23.576 1.00 73.81 88 THR A O 1
ATOM 668 N N . LEU A 1 89 ? 15.354 7.556 -24.251 1.00 72.31 89 LEU A N 1
ATOM 669 C CA . LEU A 1 89 ? 16.791 7.268 -24.102 1.00 72.31 89 LEU A CA 1
ATOM 670 C C . LEU A 1 89 ? 17.309 7.472 -22.661 1.00 72.31 89 LEU A C 1
ATOM 672 O O . LEU A 1 89 ? 18.477 7.800 -22.452 1.00 72.31 89 LEU A O 1
ATOM 676 N N . GLY A 1 90 ? 16.446 7.283 -21.664 1.00 63.50 90 GLY A N 1
ATOM 677 C CA . GLY A 1 90 ? 16.743 7.417 -20.237 1.00 63.50 90 GLY A CA 1
ATOM 678 C C . GLY A 1 90 ? 16.416 8.786 -19.635 1.00 63.50 90 GLY A C 1
ATOM 679 O O . GLY A 1 90 ? 16.784 9.036 -18.488 1.00 63.50 90 GLY A O 1
ATOM 680 N N . VAL A 1 91 ? 15.748 9.685 -20.372 1.00 58.00 91 VAL A N 1
ATOM 681 C CA . VAL A 1 91 ? 15.266 10.977 -19.850 1.00 58.00 91 VAL A CA 1
ATOM 682 C C . VAL A 1 91 ? 13.883 10.793 -19.223 1.00 58.00 91 VAL A C 1
ATOM 684 O O . VAL A 1 91 ? 12.883 10.661 -19.922 1.00 58.00 91 VAL A O 1
ATOM 687 N N . GLN A 1 92 ? 13.828 10.773 -17.895 1.00 56.09 92 GLN A N 1
ATOM 688 C CA . GLN A 1 92 ? 12.593 10.520 -17.152 1.00 56.09 92 GLN A CA 1
ATOM 689 C C . GLN A 1 92 ? 11.509 11.591 -17.325 1.00 56.09 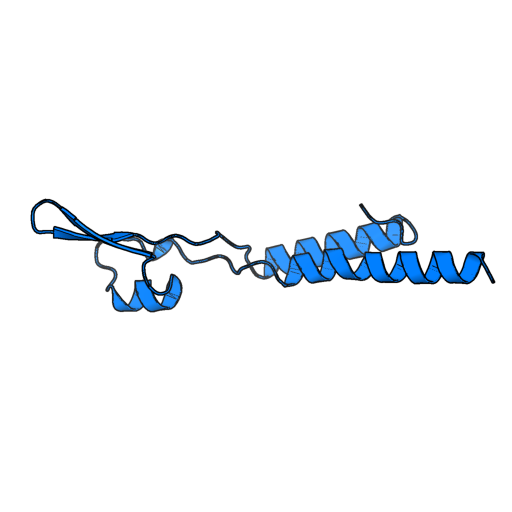92 GLN A C 1
ATOM 691 O O . GLN A 1 92 ? 11.809 12.780 -17.461 1.00 56.09 92 GLN A O 1
ATOM 696 N N . ILE A 1 93 ? 10.255 11.141 -17.209 1.00 45.66 93 ILE A N 1
ATOM 697 C CA . ILE A 1 93 ? 9.019 11.932 -17.104 1.00 45.66 93 ILE A CA 1
ATOM 698 C C . ILE A 1 93 ? 8.208 11.426 -15.909 1.00 45.66 93 ILE A C 1
ATOM 700 O O . ILE A 1 93 ? 8.150 10.185 -15.719 1.00 45.66 93 ILE A O 1
#

Secondary structure (DSSP, 8-state):
-HHHHHHHHHHHHHHHHHHHHHSSPBPP-GGG-STT--HHHHHHHH-S-SEEEEETTEEEEE------B-HHHHHHHHHHHHHHHHHTTT---

Radius of gyration: 21.2 Å; chains: 1; bounding box: 61×24×49 Å